Protein AF-A0AAW8VME2-F1 (afdb_monomer_lite)

InterPro domains:
  IPR000653 DegT/DnrJ/EryC1/StrS aminotransferase [PF01041] (1-57)
  IPR015422 Pyridoxal phosphate-dependent transferase, small domain [G3DSA:3.90.1150.10] (1-65)
  IPR015424 Pyridoxal phosphate-dependent transferase [SSF53383] (1-61)

Foldseek 3Di:
DDKDFPDDPPCNDPVNVVVVRDCVVVVVSVVCRVPDIGDDDDPPDDPVNVVVRVVVVVVVVCCVPVVD

Structure (mmCIF, N/CA/C/O backbone):
data_AF-A0AAW8VME2-F1
#
_entry.id   AF-A0AAW8VME2-F1
#
loop_
_atom_site.group_PDB
_atom_site.id
_atom_site.type_symbol
_atom_site.label_atom_id
_atom_site.label_alt_id
_atom_site.label_comp_id
_atom_site.label_asym_id
_atom_site.label_entity_id
_atom_site.label_seq_id
_atom_site.pdbx_PDB_ins_code
_atom_site.Cartn_x
_atom_site.Cartn_y
_atom_site.Cartn_z
_atom_site.occupancy
_atom_site.B_iso_or_equiv
_atom_site.auth_seq_id
_atom_site.auth_comp_id
_atom_site.auth_asym_id
_atom_site.auth_atom_id
_atom_site.pdbx_PDB_model_num
ATOM 1 N N . VAL A 1 1 ? -12.492 5.333 4.525 1.00 75.62 1 VAL A N 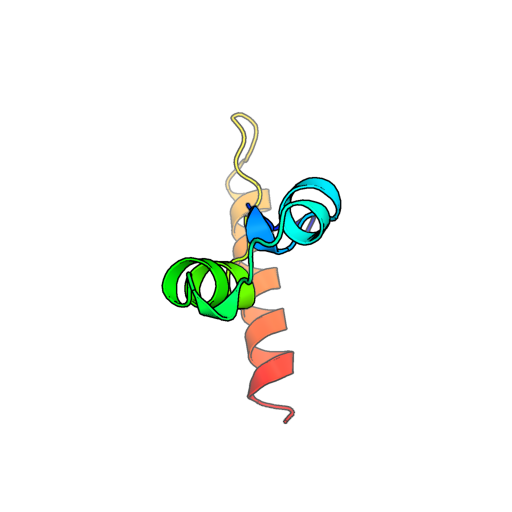1
ATOM 2 C CA . VAL A 1 1 ? -11.103 5.741 4.835 1.00 75.62 1 VAL A CA 1
ATOM 3 C C . VAL A 1 1 ? -10.360 5.861 3.518 1.00 75.62 1 VAL A C 1
ATOM 5 O O . VAL A 1 1 ? -10.428 4.915 2.744 1.00 75.62 1 VAL A O 1
ATOM 8 N N . ALA A 1 2 ? -9.748 7.009 3.217 1.00 85.88 2 ALA A N 1
ATOM 9 C CA . ALA A 1 2 ? -8.867 7.118 2.053 1.00 85.88 2 ALA A CA 1
ATOM 10 C C . ALA A 1 2 ? -7.539 6.416 2.376 1.00 85.88 2 ALA A C 1
ATOM 12 O O . ALA A 1 2 ? -7.011 6.605 3.466 1.00 85.88 2 ALA A O 1
ATOM 13 N N . VAL A 1 3 ? -7.031 5.592 1.465 1.00 89.88 3 VAL A N 1
ATOM 14 C CA . VAL A 1 3 ? -5.767 4.855 1.625 1.00 89.88 3 VAL A CA 1
ATOM 15 C C . VAL A 1 3 ? -4.933 5.000 0.362 1.00 89.88 3 VAL A C 1
ATOM 17 O O . VAL A 1 3 ? -5.471 5.339 -0.694 1.00 89.88 3 VAL A O 1
ATOM 20 N N . ASN A 1 4 ? -3.632 4.744 0.470 1.00 91.56 4 ASN A N 1
ATOM 21 C CA . ASN A 1 4 ? -2.728 4.730 -0.676 1.00 91.56 4 ASN A CA 1
ATOM 22 C C . ASN A 1 4 ? -1.746 3.550 -0.601 1.00 91.56 4 ASN A C 1
ATOM 24 O O . ASN A 1 4 ? -1.742 2.814 0.383 1.00 91.56 4 ASN A O 1
ATOM 28 N N . VAL A 1 5 ? -0.916 3.403 -1.632 1.00 89.69 5 VAL A N 1
ATOM 29 C CA . VAL A 1 5 ? 0.212 2.466 -1.688 1.00 89.69 5 VAL A CA 1
ATOM 30 C C . VAL A 1 5 ? 1.458 3.252 -2.109 1.00 89.69 5 VAL A C 1
ATOM 32 O O . VAL A 1 5 ? 1.479 3.885 -3.167 1.00 89.69 5 VAL A O 1
ATOM 35 N N . HIS A 1 6 ? 2.490 3.232 -1.275 1.00 88.50 6 HIS A N 1
ATOM 36 C CA . HIS A 1 6 ? 3.776 3.891 -1.466 1.00 88.50 6 HIS A CA 1
ATOM 37 C C . HIS A 1 6 ? 4.913 2.854 -1.417 1.00 88.50 6 HIS A C 1
ATOM 39 O O . HIS A 1 6 ? 5.376 2.440 -0.360 1.00 88.50 6 HIS A O 1
ATOM 45 N N . PHE A 1 7 ? 5.455 2.433 -2.554 1.00 91.12 7 PHE A N 1
ATOM 46 C CA . PHE A 1 7 ? 5.167 2.879 -3.918 1.00 91.12 7 PHE A CA 1
ATOM 47 C C . PHE A 1 7 ? 5.151 1.685 -4.861 1.00 91.12 7 PHE A C 1
ATOM 49 O O . PHE A 1 7 ? 5.734 0.643 -4.563 1.00 91.12 7 PHE A O 1
ATOM 56 N N . ILE A 1 8 ? 4.547 1.870 -6.038 1.00 94.62 8 ILE A N 1
ATOM 57 C CA . ILE A 1 8 ? 4.738 0.944 -7.156 1.00 94.62 8 ILE A CA 1
ATOM 58 C C . ILE A 1 8 ? 6.251 0.843 -7.423 1.00 94.62 8 ILE A C 1
ATOM 60 O O . ILE A 1 8 ? 6.883 1.875 -7.674 1.00 94.62 8 ILE A O 1
ATOM 64 N N . PRO A 1 9 ? 6.849 -0.361 -7.366 1.00 96.38 9 PRO A N 1
ATOM 65 C CA . PRO A 1 9 ? 8.265 -0.544 -7.628 1.00 96.38 9 PRO A CA 1
ATOM 66 C C . PRO A 1 9 ? 8.644 0.037 -8.986 1.00 96.38 9 PRO A C 1
ATOM 68 O O . PRO A 1 9 ? 7.965 -0.210 -9.980 1.00 96.38 9 PRO A O 1
ATOM 71 N N . MET A 1 10 ? 9.765 0.755 -9.044 1.00 96.88 10 MET A N 1
ATOM 72 C CA . MET A 1 10 ? 10.246 1.388 -10.278 1.00 96.88 10 MET A CA 1
ATOM 73 C C . MET A 1 10 ? 10.263 0.434 -11.486 1.00 96.88 10 MET A C 1
ATOM 75 O O . MET A 1 10 ? 9.733 0.831 -12.518 1.00 96.88 10 MET A O 1
ATOM 79 N N . PRO A 1 11 ? 10.740 -0.830 -11.380 1.00 96.56 11 PRO A N 1
ATOM 80 C CA . PRO A 1 11 ? 10.707 -1.790 -12.493 1.00 96.56 11 PRO A CA 1
ATOM 81 C C . PRO A 1 11 ? 9.308 -2.090 -13.052 1.00 96.56 11 PRO A C 1
ATOM 83 O O . PRO A 1 11 ? 9.186 -2.549 -14.181 1.00 96.56 11 PRO A O 1
ATOM 86 N N . MET A 1 12 ? 8.250 -1.852 -12.271 1.00 95.62 12 MET A N 1
ATOM 87 C CA . MET A 1 12 ? 6.857 -2.050 -12.685 1.00 95.62 12 MET A CA 1
ATOM 88 C C . MET A 1 12 ? 6.257 -0.817 -13.376 1.00 95.62 12 MET A C 1
ATOM 90 O O . MET A 1 12 ? 5.169 -0.904 -13.942 1.00 95.62 12 MET A O 1
ATOM 94 N N . LEU A 1 13 ? 6.937 0.332 -13.350 1.00 97.31 13 LEU A N 1
ATOM 95 C CA . LEU A 1 13 ? 6.524 1.518 -14.094 1.00 97.31 13 LEU A CA 1
ATOM 96 C C . LEU A 1 13 ? 6.918 1.362 -15.570 1.00 97.31 13 LEU A C 1
ATOM 98 O O . LEU A 1 13 ? 8.033 0.942 -15.883 1.00 97.31 13 LEU A O 1
ATOM 102 N N . SER A 1 14 ? 6.023 1.750 -16.483 1.00 96.62 14 SER A N 1
ATOM 103 C CA . SER A 1 14 ? 6.158 1.507 -17.930 1.00 96.62 14 SER A CA 1
ATOM 104 C C . SER A 1 14 ? 7.484 1.997 -18.522 1.00 96.62 14 SER A C 1
ATOM 106 O O . SER A 1 14 ? 8.085 1.296 -19.333 1.00 96.62 14 SER A O 1
ATOM 108 N N . PHE A 1 15 ? 7.977 3.155 -18.076 1.00 97.50 15 PHE A N 1
ATOM 109 C CA . PHE A 1 15 ? 9.263 3.699 -18.513 1.00 97.50 15 PHE A CA 1
ATOM 110 C C . PHE A 1 15 ? 10.434 2.761 -18.178 1.00 97.50 15 P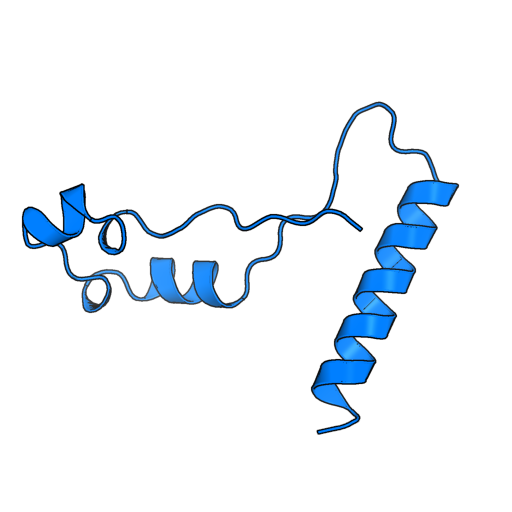HE A C 1
ATOM 112 O O . PHE A 1 15 ? 11.193 2.387 -19.067 1.00 97.50 15 PHE A O 1
ATOM 119 N N . PHE A 1 16 ? 10.557 2.315 -16.927 1.00 97.06 16 PHE A N 1
ATOM 120 C CA . PHE A 1 16 ? 11.658 1.440 -16.510 1.00 97.06 16 PHE A CA 1
ATOM 121 C C . PHE A 1 16 ? 11.493 0.028 -17.063 1.00 97.06 16 PHE A C 1
ATOM 123 O O . PHE A 1 16 ? 12.465 -0.564 -17.522 1.00 97.06 16 PHE A O 1
ATOM 130 N N . SER A 1 17 ? 10.266 -0.487 -17.120 1.00 95.25 17 SER A N 1
ATOM 131 C CA . SER A 1 17 ? 10.005 -1.763 -17.785 1.00 95.25 17 SER A CA 1
ATOM 132 C C . SER A 1 17 ? 10.472 -1.736 -19.253 1.00 95.25 17 SER A C 1
ATOM 134 O O . SER A 1 17 ? 11.137 -2.668 -19.700 1.00 95.25 17 SER A O 1
ATOM 136 N N . SER A 1 18 ? 10.252 -0.626 -19.976 1.00 97.00 18 SER A N 1
ATOM 137 C CA . SER A 1 18 ? 10.722 -0.457 -21.364 1.00 97.00 18 SER A CA 1
ATOM 138 C C . SER A 1 18 ? 12.248 -0.389 -21.516 1.00 97.00 18 SER A C 1
ATOM 140 O O . SER A 1 18 ? 12.776 -0.737 -22.569 1.00 97.00 18 SER A O 1
ATOM 142 N N . LEU A 1 19 ? 12.965 0.004 -20.458 1.00 97.56 19 LEU A N 1
ATOM 143 C CA . LEU A 1 19 ? 14.430 0.007 -20.405 1.00 97.56 19 LEU A CA 1
ATOM 144 C C . LEU A 1 19 ? 15.017 -1.377 -20.058 1.00 97.56 19 LEU A C 1
ATOM 146 O O . LEU A 1 19 ? 16.234 -1.515 -19.972 1.00 97.56 19 LEU A O 1
ATOM 150 N N . GLY A 1 20 ? 14.173 -2.398 -19.858 1.00 97.31 20 GLY A N 1
ATOM 151 C CA . GLY A 1 20 ? 14.587 -3.773 -19.566 1.00 97.31 20 GLY A CA 1
ATOM 152 C C . GLY A 1 20 ? 14.673 -4.116 -18.077 1.00 97.31 20 GLY A C 1
ATOM 153 O O . GLY A 1 20 ? 15.190 -5.177 -17.727 1.00 97.31 20 GLY A O 1
ATOM 154 N N . TYR A 1 21 ? 14.171 -3.255 -17.186 1.00 97.25 21 TYR A N 1
ATOM 155 C CA . TYR A 1 21 ? 14.086 -3.586 -15.764 1.00 97.25 21 TYR A CA 1
ATOM 156 C C . TYR A 1 21 ? 12.964 -4.609 -15.529 1.00 97.25 21 TYR A C 1
ATOM 158 O O . TYR A 1 21 ? 11.805 -4.353 -15.845 1.00 97.25 21 TYR A O 1
ATOM 166 N N . ASP A 1 22 ? 13.306 -5.751 -14.931 1.00 97.00 22 ASP A N 1
ATOM 167 C CA . ASP A 1 22 ? 12.347 -6.780 -14.509 1.00 97.00 22 ASP A CA 1
ATOM 168 C C . ASP A 1 22 ? 12.213 -6.769 -12.981 1.00 97.00 22 ASP A C 1
ATOM 170 O O . ASP A 1 22 ? 13.208 -6.856 -12.256 1.00 97.00 22 ASP A O 1
ATOM 174 N N . ILE A 1 23 ? 10.977 -6.690 -12.481 1.00 97.25 23 ILE A N 1
ATOM 175 C CA . ILE A 1 23 ? 10.658 -6.760 -11.050 1.00 97.25 23 ILE A CA 1
ATOM 176 C C . ILE A 1 23 ? 11.167 -8.049 -10.389 1.00 97.25 23 ILE A C 1
ATOM 178 O O . ILE A 1 23 ? 11.484 -8.035 -9.201 1.00 97.25 23 ILE A O 1
ATOM 182 N N . LYS A 1 24 ? 11.336 -9.142 -11.144 1.00 96.69 24 LYS A N 1
ATOM 183 C CA . LYS A 1 24 ? 11.925 -10.398 -10.645 1.00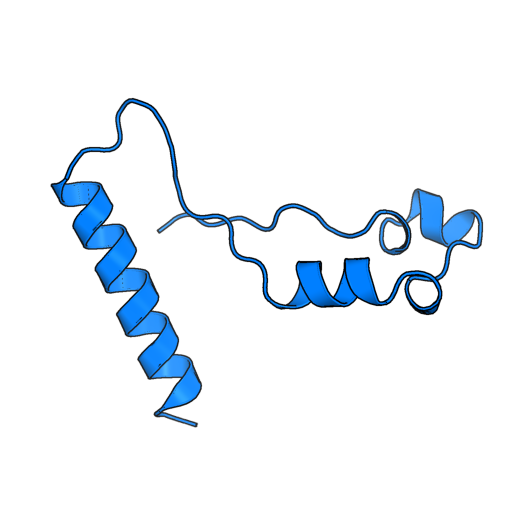 96.69 24 LYS A CA 1
ATOM 184 C C . LYS A 1 24 ? 13.354 -10.229 -10.129 1.00 96.69 24 LYS A C 1
ATOM 186 O O . LYS A 1 24 ? 13.769 -10.984 -9.255 1.00 96.69 24 LYS A O 1
ATOM 191 N N . ASN A 1 25 ? 14.081 -9.225 -10.619 1.00 97.69 25 ASN A N 1
ATOM 192 C CA . ASN A 1 25 ? 15.422 -8.892 -10.135 1.00 97.69 25 ASN A CA 1
ATOM 193 C C . ASN A 1 25 ? 15.394 -8.133 -8.794 1.00 97.69 25 ASN A C 1
ATOM 195 O O . ASN A 1 25 ? 16.431 -7.969 -8.158 1.00 97.69 25 ASN A O 1
ATOM 199 N N . TYR A 1 26 ? 14.215 -7.679 -8.353 1.00 96.50 26 TYR A N 1
ATOM 200 C CA . TYR A 1 26 ? 14.007 -6.885 -7.140 1.00 96.50 26 TYR A CA 1
ATOM 201 C C . TYR A 1 26 ? 12.900 -7.496 -6.264 1.00 96.50 26 TYR A C 1
ATOM 203 O O . TYR A 1 26 ? 11.903 -6.828 -5.968 1.00 96.50 26 TYR A O 1
ATOM 211 N N . PRO A 1 27 ? 13.056 -8.755 -5.812 1.00 96.38 27 PRO A N 1
ATOM 212 C CA . PRO A 1 27 ? 12.005 -9.470 -5.092 1.00 96.38 27 PRO A CA 1
ATOM 213 C C . PRO A 1 27 ? 11.571 -8.727 -3.825 1.00 96.38 27 PRO A C 1
ATOM 215 O O . PRO A 1 27 ? 10.380 -8.594 -3.584 1.00 96.38 27 PRO A O 1
ATOM 218 N N . GLN A 1 28 ? 12.504 -8.133 -3.072 1.00 96.81 28 GLN A N 1
ATOM 219 C CA . GLN A 1 28 ? 12.162 -7.377 -1.863 1.00 96.81 28 GLN A CA 1
ATOM 220 C C . GLN A 1 28 ? 11.277 -6.153 -2.149 1.00 96.81 28 GLN A C 1
ATOM 222 O O . GLN A 1 28 ? 10.403 -5.827 -1.349 1.00 96.81 28 GLN A O 1
ATOM 227 N N . ALA A 1 29 ? 11.478 -5.477 -3.285 1.00 96.12 29 ALA A N 1
ATOM 228 C CA . ALA A 1 29 ? 10.657 -4.326 -3.654 1.00 96.12 29 ALA A CA 1
ATOM 229 C C . ALA A 1 29 ? 9.210 -4.755 -3.929 1.00 96.12 29 ALA A C 1
ATOM 231 O O . ALA A 1 29 ? 8.276 -4.097 -3.476 1.00 96.12 29 ALA A O 1
ATOM 232 N N . TYR A 1 30 ? 9.030 -5.886 -4.616 1.00 96.62 30 TYR A N 1
ATOM 233 C CA . TYR A 1 30 ? 7.711 -6.472 -4.838 1.00 96.62 30 TYR A CA 1
ATOM 234 C C . TYR A 1 30 ? 7.067 -6.962 -3.538 1.00 96.62 30 TYR A C 1
ATOM 236 O O . TYR A 1 30 ? 5.897 -6.682 -3.291 1.00 96.62 30 TYR A O 1
ATOM 244 N N . GLU A 1 31 ? 7.831 -7.656 -2.693 1.00 96.81 31 GLU A N 1
ATOM 245 C CA . GLU A 1 31 ? 7.351 -8.179 -1.411 1.00 96.81 31 GLU A CA 1
ATOM 246 C C . GLU A 1 31 ? 6.885 -7.066 -0.467 1.00 96.81 31 GLU A C 1
ATOM 248 O O . GLU A 1 31 ? 5.871 -7.229 0.206 1.00 96.81 31 GLU A O 1
ATOM 253 N N . ASN A 1 32 ? 7.567 -5.918 -0.461 1.00 95.00 32 ASN A N 1
ATOM 254 C CA . ASN A 1 32 ? 7.114 -4.748 0.288 1.00 95.00 32 ASN A CA 1
ATOM 255 C C . ASN A 1 32 ? 5.838 -4.162 -0.329 1.00 95.00 32 ASN A C 1
ATOM 257 O O . ASN A 1 32 ? 4.865 -3.927 0.377 1.00 95.00 32 ASN A O 1
ATOM 261 N N . PHE A 1 33 ? 5.820 -3.966 -1.649 1.00 96.38 33 PHE A N 1
ATOM 262 C CA . PHE A 1 33 ? 4.689 -3.364 -2.357 1.00 96.38 33 PHE A CA 1
ATOM 263 C C . PHE A 1 33 ? 3.392 -4.177 -2.241 1.00 96.38 33 PHE A C 1
ATOM 265 O O . PHE A 1 33 ? 2.325 -3.606 -2.039 1.00 96.38 33 PHE A O 1
ATOM 272 N N . LYS A 1 34 ? 3.456 -5.511 -2.356 1.00 94.62 34 LYS A N 1
ATOM 273 C CA . LYS A 1 34 ? 2.254 -6.357 -2.493 1.00 94.62 34 LYS A CA 1
ATOM 274 C C . LYS A 1 34 ? 1.321 -6.338 -1.276 1.00 94.62 34 LYS A C 1
ATOM 276 O O . LYS A 1 34 ? 0.165 -6.732 -1.405 1.00 94.62 34 LYS A O 1
ATOM 281 N N . GLY A 1 35 ? 1.834 -5.965 -0.103 1.00 91.81 35 GLY A N 1
ATOM 282 C CA . GLY A 1 35 ? 1.095 -5.964 1.161 1.00 91.81 35 GLY A CA 1
ATOM 283 C C . GLY A 1 35 ? 1.098 -4.619 1.883 1.00 91.81 35 GLY A C 1
ATOM 284 O O . GLY A 1 35 ? 0.635 -4.557 3.020 1.00 91.81 35 GLY A O 1
ATOM 285 N N . GLU A 1 36 ? 1.635 -3.563 1.270 1.00 94.19 36 GLU A N 1
ATOM 286 C CA . GLU A 1 36 ? 1.726 -2.248 1.899 1.00 94.19 36 GLU A CA 1
ATOM 287 C C . GLU A 1 36 ? 0.430 -1.452 1.714 1.00 94.19 36 GLU A C 1
ATOM 289 O O . GLU A 1 36 ? -0.206 -1.463 0.660 1.00 94.19 36 GLU A O 1
ATOM 294 N N . ILE A 1 37 ? 0.014 -0.791 2.794 1.00 94.88 37 ILE A N 1
ATOM 295 C CA . ILE A 1 37 ? -1.135 0.107 2.832 1.00 94.88 37 ILE A CA 1
ATOM 296 C C . ILE A 1 37 ? -0.710 1.328 3.639 1.00 94.88 37 ILE A C 1
ATOM 298 O O . ILE A 1 37 ? -0.417 1.232 4.831 1.00 94.88 37 ILE A O 1
ATOM 302 N N . SER A 1 38 ? -0.742 2.489 3.002 1.00 95.56 38 SER A N 1
ATOM 303 C CA . SER A 1 38 ? -0.516 3.773 3.649 1.00 95.56 38 SER A CA 1
ATOM 304 C C . SER A 1 38 ? -1.824 4.311 4.226 1.00 95.56 38 SER A C 1
ATOM 306 O O . SER A 1 38 ? -2.794 4.552 3.498 1.00 95.56 38 SER A O 1
ATOM 308 N N . LEU A 1 39 ? -1.840 4.513 5.543 1.00 96.12 39 LEU A N 1
ATOM 309 C CA . LEU A 1 39 ? -2.974 5.080 6.272 1.00 96.12 39 LEU A CA 1
ATOM 310 C C . LEU A 1 39 ? -2.880 6.613 6.352 1.00 96.12 39 LEU A C 1
ATOM 312 O O . LEU A 1 39 ? -1.778 7.163 6.283 1.00 96.12 39 LEU A O 1
ATOM 316 N N . PRO A 1 40 ? -4.015 7.319 6.514 1.00 94.06 40 PRO A N 1
ATOM 317 C CA . PRO A 1 40 ? -4.003 8.768 6.664 1.00 94.06 40 PRO A CA 1
ATOM 318 C C . PRO A 1 40 ? -3.181 9.219 7.872 1.00 94.06 40 PRO A C 1
ATOM 320 O O . PRO A 1 40 ? -3.429 8.787 8.995 1.00 94.06 40 PRO A O 1
ATOM 323 N N . ILE A 1 41 ? -2.245 10.137 7.638 1.00 93.69 41 ILE A N 1
ATOM 324 C CA . ILE A 1 41 ? -1.479 10.821 8.679 1.00 93.69 41 ILE A CA 1
ATOM 325 C C . ILE A 1 41 ? -1.268 12.279 8.264 1.00 93.69 41 ILE A C 1
ATOM 327 O O . ILE A 1 41 ? -0.711 12.565 7.205 1.00 93.69 41 ILE A O 1
ATOM 331 N N . TYR A 1 42 ? -1.786 13.210 9.062 1.00 94.69 42 TYR A N 1
ATOM 332 C CA . TYR A 1 42 ? -1.703 14.653 8.820 1.00 94.69 42 TYR A CA 1
ATOM 333 C C . TYR A 1 42 ? -1.972 15.425 10.126 1.00 94.69 42 TYR A C 1
ATOM 335 O O . TYR A 1 42 ? -2.610 14.874 11.024 1.00 94.69 42 TYR A O 1
ATOM 343 N N . PRO A 1 43 ? -1.522 16.690 10.264 1.00 96.44 43 PRO A N 1
ATOM 344 C CA . PRO A 1 43 ? -1.560 17.413 11.544 1.00 96.44 43 PRO A CA 1
ATOM 345 C C . PRO A 1 43 ? -2.950 17.589 12.180 1.00 96.44 43 PRO A C 1
ATOM 347 O O . PRO A 1 43 ? -3.051 17.754 13.388 1.00 96.44 43 PRO A O 1
ATOM 350 N N . GLN A 1 44 ? -4.019 17.576 11.382 1.00 97.19 44 GLN A N 1
ATOM 351 C CA . GLN A 1 44 ? -5.414 17.742 11.820 1.00 97.19 44 GLN A CA 1
ATOM 352 C C . GLN A 1 44 ? -6.130 16.407 12.099 1.00 97.19 44 GLN A C 1
ATOM 354 O O . GLN A 1 44 ? -7.366 16.361 12.141 1.00 97.19 44 GLN A O 1
ATOM 359 N N . LEU A 1 45 ? -5.381 15.308 12.193 1.00 96.19 45 LEU A N 1
ATOM 360 C CA . LEU A 1 45 ? -5.923 14.013 12.574 1.00 96.19 45 LEU A CA 1
ATOM 361 C C . LEU A 1 45 ? -6.159 14.000 14.089 1.00 96.19 45 LEU A C 1
ATOM 363 O O . LEU A 1 45 ? -5.209 14.014 14.866 1.00 96.19 45 LEU A O 1
ATOM 367 N N . ASP A 1 46 ? -7.428 14.005 14.486 1.00 97.62 46 ASP A N 1
ATOM 368 C CA . ASP A 1 46 ? -7.861 13.908 15.881 1.00 97.62 46 ASP A CA 1
ATOM 369 C C . ASP A 1 46 ? -8.125 12.450 16.292 1.00 97.62 46 ASP A C 1
ATOM 371 O O . ASP A 1 46 ? -8.111 11.535 15.462 1.00 97.62 46 ASP A O 1
ATOM 375 N N . GLU A 1 47 ? -8.347 12.238 17.591 1.00 97.62 47 GLU A N 1
ATOM 376 C CA . GLU A 1 47 ? -8.571 10.911 18.174 1.00 97.62 47 GLU A CA 1
ATOM 377 C C . GLU A 1 47 ? -9.811 10.217 17.593 1.00 97.62 47 GLU A C 1
ATOM 379 O O . GLU A 1 47 ? -9.745 9.035 17.270 1.00 97.62 47 GLU A O 1
ATOM 384 N N . GLU A 1 48 ? -10.909 10.945 17.358 1.00 97.75 48 GLU A N 1
ATOM 385 C CA . GLU A 1 48 ? -12.140 10.369 16.797 1.00 97.75 48 GLU A CA 1
ATOM 386 C C . GLU A 1 48 ? -11.909 9.820 15.379 1.00 97.75 48 GLU A C 1
ATOM 388 O O . GLU A 1 48 ? -12.304 8.695 15.051 1.00 97.75 48 GLU A O 1
ATOM 393 N N . LYS A 1 49 ? -11.213 10.585 14.527 1.00 96.69 49 LYS A N 1
ATOM 394 C CA . LYS A 1 49 ? -10.828 10.124 13.187 1.00 96.69 49 LYS A CA 1
ATOM 395 C C . LYS A 1 49 ? -9.828 8.974 13.253 1.00 96.69 49 LYS A C 1
ATOM 397 O O . LYS A 1 49 ? -9.922 8.058 12.434 1.00 96.69 49 LYS A O 1
ATOM 402 N N . LEU A 1 50 ? -8.879 9.009 14.188 1.00 97.12 50 LEU A N 1
ATOM 403 C CA . LEU A 1 50 ? -7.904 7.937 14.380 1.00 97.12 50 LEU A CA 1
ATOM 404 C C . LEU A 1 50 ? -8.596 6.622 14.766 1.00 97.12 50 LEU A C 1
ATOM 406 O O . LEU A 1 50 ? -8.350 5.594 14.131 1.00 97.12 50 LEU A O 1
ATOM 410 N N . ASP A 1 51 ? -9.513 6.664 15.728 1.00 97.81 51 ASP A N 1
ATOM 411 C CA . ASP A 1 51 ? -10.298 5.508 16.163 1.00 97.81 51 ASP A CA 1
ATOM 412 C C . ASP A 1 51 ? -11.148 4.944 15.024 1.00 97.81 51 ASP A C 1
ATOM 414 O O . ASP A 1 51 ? -11.189 3.727 14.805 1.00 97.81 51 ASP A O 1
ATOM 418 N N . PHE A 1 52 ? -11.774 5.824 14.237 1.00 97.44 52 PHE A N 1
ATOM 419 C CA . PHE A 1 52 ? -12.509 5.425 13.043 1.00 97.44 52 PHE A CA 1
ATOM 420 C C . PHE A 1 52 ? -11.615 4.693 12.029 1.00 97.44 52 PHE A C 1
ATOM 422 O O . PHE A 1 52 ? -12.012 3.650 11.501 1.00 97.44 52 PHE A O 1
ATOM 429 N N . ILE A 1 53 ? -10.403 5.199 11.769 1.00 97.25 53 ILE A N 1
ATOM 430 C CA . ILE A 1 53 ? -9.438 4.562 10.860 1.00 97.25 53 ILE A CA 1
ATOM 431 C C . ILE A 1 53 ? -9.036 3.182 11.388 1.00 97.25 53 ILE A C 1
ATOM 433 O O . ILE A 1 53 ? -9.105 2.204 10.641 1.00 97.25 53 ILE A O 1
ATOM 437 N N . ILE A 1 54 ? -8.661 3.081 12.667 1.00 97.00 54 ILE A N 1
ATOM 438 C CA . ILE A 1 54 ? -8.240 1.819 13.293 1.00 97.00 54 ILE A CA 1
ATOM 439 C C . ILE A 1 54 ? -9.357 0.779 13.208 1.00 97.00 54 ILE A C 1
ATOM 441 O O . ILE A 1 54 ? -9.110 -0.366 12.818 1.00 97.00 54 ILE A O 1
ATOM 445 N N . LYS A 1 55 ? -10.589 1.171 13.548 1.00 97.81 55 LYS A N 1
ATOM 446 C CA . LYS A 1 55 ? -11.753 0.287 13.475 1.00 97.81 55 LYS A CA 1
ATOM 447 C C . LYS A 1 55 ? -11.992 -0.196 12.047 1.00 97.81 55 LYS A C 1
ATOM 449 O O . LYS A 1 55 ? -12.083 -1.398 11.823 1.00 97.81 55 LYS A O 1
ATOM 454 N N . ALA A 1 56 ? -12.013 0.716 11.077 1.00 96.94 56 ALA A N 1
ATOM 455 C CA . ALA A 1 56 ? -12.250 0.369 9.680 1.00 96.94 56 ALA A CA 1
ATOM 456 C C . ALA A 1 56 ? -11.207 -0.619 9.126 1.00 96.94 56 ALA A C 1
ATOM 458 O O . ALA A 1 56 ? -11.568 -1.536 8.390 1.00 96.94 56 ALA A O 1
ATOM 459 N N . VAL A 1 57 ? -9.927 -0.462 9.490 1.00 96.44 57 VAL A N 1
ATOM 460 C CA . VAL A 1 57 ? -8.856 -1.381 9.066 1.00 96.44 57 VAL A CA 1
ATOM 461 C C . VAL A 1 57 ? -9.034 -2.767 9.692 1.00 96.44 57 VAL A C 1
ATOM 463 O O . VAL A 1 57 ? -8.925 -3.769 8.985 1.00 96.44 57 VAL A O 1
ATOM 466 N N . LYS A 1 58 ? -9.350 -2.843 10.991 1.00 95.94 58 LYS A N 1
ATOM 467 C CA . LYS A 1 58 ? -9.611 -4.119 11.680 1.00 95.94 58 LYS A CA 1
ATOM 468 C C . LYS A 1 58 ? -10.816 -4.848 11.087 1.00 95.94 58 LYS A C 1
ATOM 470 O O . LYS A 1 58 ? -10.709 -6.031 10.770 1.00 95.94 58 LYS A O 1
ATOM 475 N N . ASP A 1 59 ? -11.923 -4.138 10.885 1.00 96.56 59 ASP A N 1
ATOM 476 C CA . ASP A 1 59 ? -13.151 -4.700 10.319 1.00 96.56 59 ASP A CA 1
ATOM 477 C C . ASP A 1 59 ? -12.908 -5.224 8.893 1.00 96.56 59 ASP A C 1
ATOM 479 O O . ASP A 1 59 ? -13.330 -6.329 8.548 1.00 96.56 59 ASP A O 1
ATOM 483 N N . ALA A 1 60 ? -12.166 -4.472 8.070 1.00 94.94 60 ALA A N 1
ATOM 484 C CA . ALA A 1 60 ? -11.788 -4.901 6.726 1.00 94.94 60 ALA A CA 1
ATOM 485 C C . ALA A 1 60 ? -10.883 -6.144 6.740 1.00 94.94 60 ALA A C 1
ATOM 487 O O . ALA A 1 60 ? -11.107 -7.067 5.957 1.00 94.94 60 ALA A O 1
ATOM 488 N N . TYR A 1 61 ? -9.892 -6.198 7.636 1.00 94.38 61 TYR A N 1
ATOM 489 C CA . TYR A 1 61 ? -9.019 -7.364 7.783 1.00 94.38 61 TYR A CA 1
ATOM 490 C C . TYR A 1 61 ? -9.813 -8.619 8.157 1.00 94.38 61 TYR A C 1
ATOM 492 O O . TYR A 1 61 ? -9.663 -9.654 7.505 1.00 94.38 61 TYR A O 1
ATOM 500 N N . LEU A 1 62 ? -10.690 -8.524 9.160 1.00 95.94 62 LEU A N 1
ATOM 501 C CA . LEU A 1 62 ? -11.520 -9.649 9.596 1.00 95.94 62 LEU A CA 1
ATOM 502 C C . LEU A 1 62 ? -12.438 -10.123 8.467 1.00 95.94 62 LEU A C 1
ATOM 504 O O . LEU A 1 62 ? -12.467 -11.312 8.164 1.00 95.94 62 LEU A O 1
ATOM 508 N N . LYS A 1 63 ? -13.095 -9.195 7.766 1.00 95.56 63 LYS A N 1
ATOM 509 C CA . LYS A 1 63 ? -13.950 -9.511 6.615 1.00 95.56 63 LYS A CA 1
ATOM 510 C C . LYS A 1 63 ? -13.208 -10.234 5.486 1.00 95.56 63 LYS A 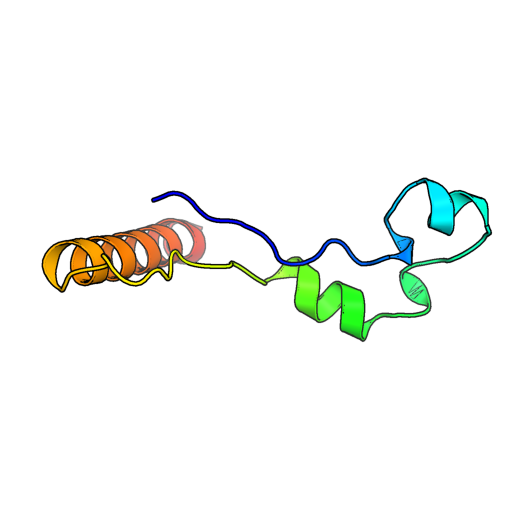C 1
ATOM 512 O O . LYS A 1 63 ? -13.799 -11.033 4.776 1.00 95.56 63 LYS A O 1
ATOM 517 N N . VAL A 1 64 ? -11.929 -9.937 5.262 1.00 93.31 64 VAL A N 1
ATOM 518 C CA . VAL A 1 64 ? -11.165 -10.536 4.152 1.00 93.31 64 VAL A CA 1
ATOM 519 C C . VAL A 1 64 ? -10.459 -11.830 4.559 1.00 93.31 64 VAL A C 1
ATOM 521 O O . VAL A 1 64 ? -10.120 -12.621 3.685 1.00 93.31 64 VAL A O 1
ATOM 524 N N . THR A 1 65 ? -10.214 -12.059 5.850 1.00 92.38 65 THR A N 1
ATOM 525 C CA . THR A 1 65 ? -9.454 -13.228 6.328 1.00 92.38 65 THR A CA 1
ATOM 526 C C . THR A 1 65 ? -10.303 -14.298 7.006 1.00 92.38 65 THR A C 1
ATOM 528 O O . THR A 1 65 ? -9.927 -15.462 6.936 1.00 92.38 65 THR A O 1
ATOM 531 N N . VAL A 1 66 ? -11.418 -13.929 7.644 1.00 83.88 66 VAL A N 1
ATOM 532 C CA . VAL A 1 66 ? -12.276 -14.855 8.405 1.00 83.88 66 VAL A CA 1
ATOM 533 C C . VAL A 1 66 ? -13.466 -15.349 7.579 1.00 83.88 66 VAL A C 1
ATOM 535 O O . VAL A 1 66 ? -13.831 -16.511 7.697 1.00 83.88 66 VAL A O 1
ATOM 538 N N . ASP A 1 67 ? -14.033 -14.511 6.705 1.00 66.69 67 ASP A N 1
ATOM 539 C CA . ASP A 1 67 ? -15.109 -14.898 5.767 1.00 66.69 67 ASP A CA 1
ATOM 540 C C . ASP A 1 67 ? -14.572 -15.577 4.480 1.00 66.69 67 ASP A C 1
ATOM 542 O O . ASP A 1 67 ? -15.255 -15.602 3.453 1.00 66.69 67 ASP A O 1
ATOM 546 N N . ARG A 1 68 ? -13.334 -16.093 4.496 1.00 54.06 68 ARG A N 1
ATOM 547 C CA . ARG A 1 68 ? -12.715 -16.820 3.375 1.00 54.06 68 ARG A CA 1
ATOM 548 C C . ARG A 1 68 ? -12.629 -18.316 3.622 1.00 54.06 68 ARG A C 1
ATOM 550 O O . ARG A 1 68 ? -12.306 -18.706 4.762 1.00 54.06 68 ARG A O 1
#

Organism: NCBI:txid246787

Radius of gyration: 16.35 Å; chains: 1; bounding box: 30×35×40 Å

Sequence (68 aa):
VAVNVHFIPMPMLSFFSSLGYDIKNYPQAYENFKGEISLPIYPQLDEEKLDFIIKAVKDAYLKVTVDR

pLDDT: 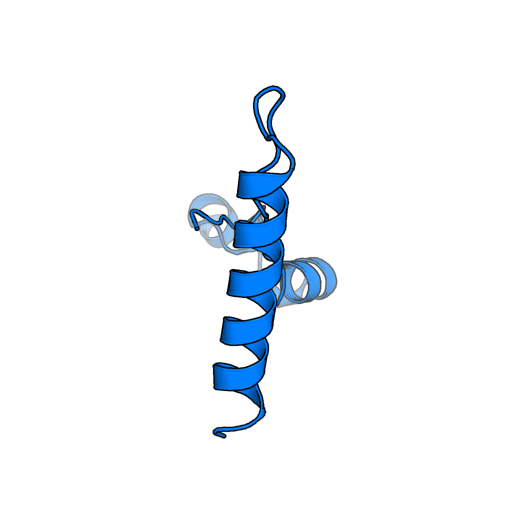mean 94.04, std 6.98, range [54.06, 97.81]

Secondary structure (DSSP, 8-state):
---B-S---GGGSHHHHHTT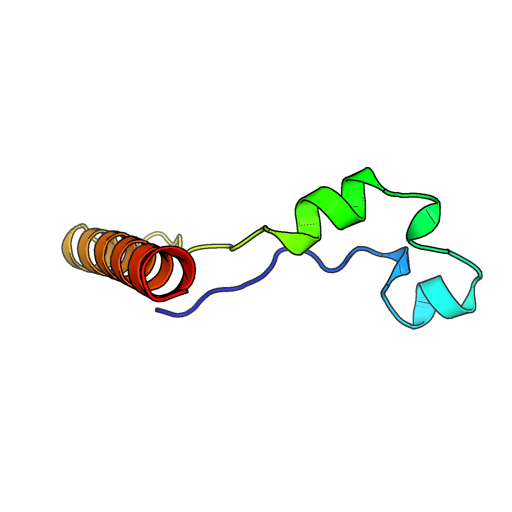--GGG-HHHHHHHTT--BPP--TT--HHHHHHHHHHHHHHHHHHHT--